Protein AF-A0A6B3NIP6-F1 (afdb_monomer_lite)

Sequence (56 aa):
MKYRRFGRTQLQMPVFSCGGMRYQFKWQDVPRWQIPQDNQRNLEATIRRSIEVGIN

Foldseek 3Di:
DDWDQDDPPRDTFDPDADDDPLVDPDPDDDPPVPRDVVSVVVVVVSVVVCVVVPHD

Structure (mmCIF, N/CA/C/O backbone):
data_AF-A0A6B3NIP6-F1
#
_entry.id   AF-A0A6B3NIP6-F1
#
loop_
_atom_site.group_PDB
_atom_site.id
_atom_site.type_symbol
_atom_site.label_atom_id
_atom_site.label_alt_id
_atom_site.label_comp_id
_atom_site.label_asym_id
_atom_site.label_entity_id
_atom_site.label_seq_id
_atom_site.pdbx_PDB_ins_code
_atom_site.Cartn_x
_atom_site.Cartn_y
_atom_site.Cartn_z
_atom_site.occupancy
_atom_site.B_iso_or_equiv
_atom_site.auth_seq_id
_atom_site.auth_comp_id
_atom_site.auth_asym_id
_atom_site.auth_atom_id
_atom_site.pdbx_PDB_model_num
ATOM 1 N N . MET A 1 1 ? -12.950 -5.759 9.535 1.00 91.44 1 MET A N 1
ATOM 2 C CA . MET A 1 1 ? -11.744 -5.087 10.064 1.00 91.44 1 MET A CA 1
ATOM 3 C C . MET A 1 1 ? -11.942 -4.683 11.521 1.00 91.44 1 MET A C 1
ATOM 5 O O . MET A 1 1 ? -13.071 -4.377 11.884 1.00 91.44 1 MET A O 1
ATOM 9 N N . LYS A 1 2 ? -10.891 -4.668 12.358 1.00 95.94 2 LYS A N 1
ATOM 10 C CA . LYS A 1 2 ? -10.947 -4.113 13.727 1.00 95.94 2 LYS A CA 1
ATOM 11 C C . LYS A 1 2 ? -10.413 -2.681 13.727 1.00 95.94 2 LYS A C 1
ATOM 13 O O . LYS A 1 2 ? -9.331 -2.449 13.190 1.00 95.94 2 LYS A O 1
ATOM 18 N N . TYR A 1 3 ? -11.129 -1.770 14.382 1.00 97.00 3 TYR A N 1
ATOM 19 C CA . TYR A 1 3 ? -10.730 -0.372 14.549 1.00 97.00 3 TYR A CA 1
ATOM 20 C C . TYR A 1 3 ? -10.324 -0.088 15.992 1.00 97.00 3 TYR A C 1
ATOM 22 O O . TYR A 1 3 ? -10.794 -0.738 16.933 1.00 97.00 3 TYR A O 1
ATOM 30 N N . ARG A 1 4 ? -9.414 0.867 16.169 1.00 96.69 4 ARG A N 1
ATOM 31 C CA . ARG A 1 4 ? -9.013 1.409 17.467 1.00 96.69 4 ARG A CA 1
ATOM 32 C C . ARG A 1 4 ? -8.833 2.913 17.358 1.00 96.69 4 ARG A C 1
ATOM 34 O O . ARG A 1 4 ? -8.543 3.446 16.294 1.00 96.69 4 ARG A O 1
ATOM 41 N N . ARG A 1 5 ? -8.939 3.592 18.497 1.00 97.56 5 ARG A N 1
ATOM 42 C CA . ARG A 1 5 ? -8.644 5.018 18.575 1.00 97.56 5 ARG A CA 1
ATOM 43 C C . ARG A 1 5 ? -7.172 5.294 18.260 1.00 97.56 5 ARG A C 1
ATOM 45 O O . ARG A 1 5 ? -6.289 4.710 18.890 1.00 97.56 5 ARG A O 1
ATOM 52 N N . PHE A 1 6 ? -6.919 6.255 17.380 1.00 96.62 6 PHE A N 1
ATOM 53 C CA . PHE A 1 6 ? -5.583 6.771 17.122 1.00 96.62 6 PHE A CA 1
ATOM 54 C C . PHE A 1 6 ? -5.148 7.754 18.215 1.00 96.62 6 PHE A C 1
ATOM 56 O O . PHE A 1 6 ? -5.534 8.922 18.243 1.00 96.62 6 PHE A O 1
ATOM 63 N N . GLY A 1 7 ? -4.361 7.266 19.174 1.00 94.88 7 GLY A N 1
ATOM 64 C CA . GLY A 1 7 ? -3.824 8.088 20.259 1.00 94.88 7 GLY A CA 1
ATOM 65 C C . GLY A 1 7 ? -4.909 8.876 21.007 1.00 94.88 7 GLY A C 1
ATOM 66 O O . GLY A 1 7 ? -5.852 8.298 21.559 1.00 94.88 7 GLY A O 1
ATOM 67 N N . ARG A 1 8 ? -4.759 10.207 21.037 1.00 97.19 8 ARG A N 1
ATOM 68 C CA . ARG A 1 8 ? -5.698 11.148 21.675 1.00 97.19 8 ARG A CA 1
ATOM 69 C C . ARG A 1 8 ? -6.658 11.830 20.690 1.00 97.19 8 ARG A C 1
ATOM 71 O O . ARG A 1 8 ? -7.494 12.605 21.137 1.00 97.19 8 ARG A O 1
ATOM 78 N N . THR A 1 9 ? -6.584 11.536 19.388 1.00 96.94 9 THR A N 1
ATOM 79 C CA . THR A 1 9 ? -7.371 12.245 18.356 1.00 96.94 9 THR A CA 1
ATOM 80 C C . THR A 1 9 ? -8.836 11.816 18.298 1.00 96.94 9 THR A C 1
ATOM 82 O O . THR A 1 9 ? -9.625 12.443 17.606 1.00 96.94 9 THR A O 1
ATOM 85 N N . GLN A 1 10 ? -9.198 10.728 18.988 1.00 94.38 10 GLN A N 1
ATOM 86 C CA . GLN A 1 10 ? -10.512 10.072 18.903 1.00 94.38 10 GLN A CA 1
ATOM 87 C C . GLN A 1 10 ? -10.858 9.476 17.525 1.00 94.38 10 GLN A C 1
ATOM 89 O O . GLN A 1 10 ? -11.878 8.800 17.412 1.00 94.38 10 GLN A O 1
ATOM 94 N N . LEU A 1 11 ? -9.989 9.615 16.516 1.00 97.00 11 LEU A N 1
ATOM 95 C CA . LEU A 1 11 ? -10.186 8.997 15.204 1.00 97.00 11 LEU A CA 1
ATOM 96 C C . LEU A 1 11 ? -10.175 7.474 15.327 1.00 97.00 11 LEU A C 1
ATOM 98 O O . LEU A 1 11 ? -9.264 6.902 15.931 1.00 97.00 11 LEU A O 1
ATOM 102 N N . GLN A 1 12 ? -11.181 6.821 14.751 1.00 96.62 12 GLN A N 1
ATOM 103 C CA . GLN A 1 12 ? -11.211 5.369 14.616 1.00 96.62 12 GLN A CA 1
ATOM 104 C C . GLN A 1 12 ? -10.347 4.983 13.421 1.00 96.62 12 GLN A C 1
ATOM 106 O O . GLN A 1 12 ? -10.703 5.284 12.291 1.00 96.62 12 GLN A O 1
ATOM 111 N N . MET A 1 13 ? -9.223 4.321 13.676 1.00 97.06 13 MET A N 1
ATOM 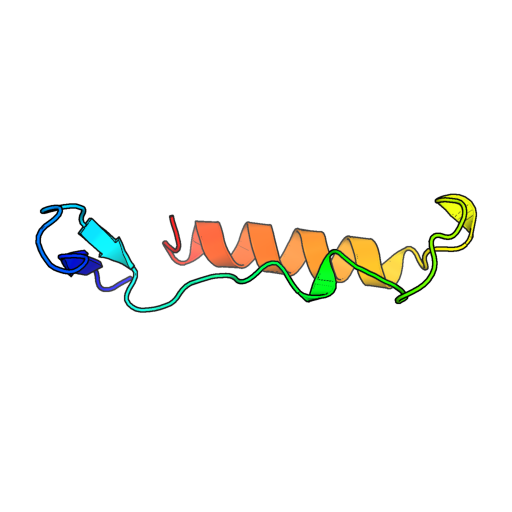112 C CA . MET A 1 13 ? -8.315 3.836 12.641 1.00 97.06 13 MET A CA 1
ATOM 113 C C . MET A 1 13 ? -8.317 2.307 12.607 1.00 97.06 13 MET A C 1
ATOM 115 O O . MET A 1 13 ? -8.367 1.675 13.672 1.00 97.06 13 MET A O 1
ATOM 119 N N . PRO A 1 14 ? -8.225 1.685 11.424 1.00 97.62 14 PRO A N 1
ATOM 120 C CA . PRO A 1 14 ? -8.026 0.251 11.310 1.00 97.62 14 PRO A CA 1
ATOM 121 C C . PRO A 1 14 ? -6.700 -0.145 11.983 1.00 97.62 14 PRO A C 1
ATOM 123 O O . PRO A 1 14 ? -5.702 0.568 11.911 1.00 97.62 14 PRO A O 1
ATOM 126 N N . VAL A 1 15 ? -6.675 -1.298 12.665 1.00 96.56 15 VAL A N 1
ATOM 127 C CA . VAL A 1 15 ? -5.458 -1.820 13.331 1.00 96.56 15 VAL A CA 1
ATOM 128 C C . VAL A 1 15 ? -4.319 -2.087 12.337 1.00 96.56 15 VAL A C 1
ATOM 130 O O . VAL A 1 15 ? -3.151 -2.036 12.713 1.00 96.56 15 VAL A O 1
ATOM 133 N N . PHE A 1 16 ? -4.660 -2.346 11.076 1.00 96.75 16 PHE A N 1
ATOM 134 C CA . PHE A 1 16 ? -3.728 -2.460 9.962 1.00 96.75 16 PHE A CA 1
ATOM 135 C C . PHE A 1 16 ?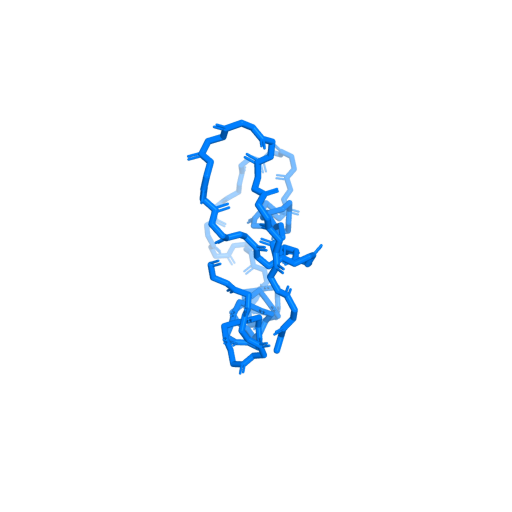 -3.898 -1.269 9.029 1.00 96.75 16 PHE A C 1
ATOM 137 O O . PHE A 1 16 ? -5.012 -0.796 8.822 1.00 96.75 16 PHE A O 1
ATOM 144 N N . SER A 1 17 ? -2.798 -0.840 8.421 1.00 96.44 17 SER A N 1
ATOM 145 C CA . SER A 1 17 ? -2.778 0.197 7.396 1.00 96.44 17 SER A CA 1
ATOM 146 C C . SER A 1 17 ? -2.156 -0.332 6.103 1.00 96.44 17 SER A C 1
ATOM 148 O O . SER A 1 17 ? -1.339 -1.254 6.116 1.00 96.44 17 SER A O 1
ATOM 150 N N . CYS A 1 18 ? -2.544 0.263 4.975 1.00 97.3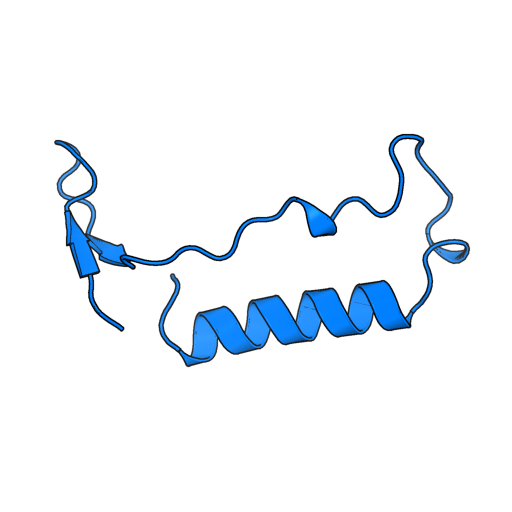1 18 CYS A N 1
ATOM 151 C CA . CYS A 1 18 ? -1.934 0.014 3.675 1.00 97.31 18 CYS A CA 1
ATOM 152 C C . CYS A 1 18 ? -0.931 1.135 3.387 1.00 97.31 18 CYS A C 1
ATOM 154 O O . CYS A 1 18 ? -1.311 2.243 3.017 1.00 97.31 18 CYS A O 1
ATOM 156 N N . GLY A 1 19 ? 0.353 0.866 3.626 1.00 95.75 19 GLY A N 1
ATOM 157 C CA . GLY A 1 19 ? 1.423 1.841 3.409 1.00 95.75 19 GLY A CA 1
ATOM 158 C C . GLY A 1 19 ? 1.754 2.063 1.928 1.00 95.75 19 GLY A C 1
ATOM 159 O O . GLY A 1 19 ? 1.569 1.181 1.094 1.00 95.75 19 GLY A O 1
ATOM 160 N N . GLY A 1 20 ? 2.314 3.234 1.611 1.00 95.56 20 GLY A N 1
ATOM 161 C CA . GLY A 1 20 ? 2.602 3.660 0.235 1.00 95.56 20 GLY A CA 1
ATOM 162 C C . GLY A 1 20 ? 4.042 3.470 -0.255 1.00 95.56 20 GLY A C 1
ATOM 163 O O . GLY A 1 20 ? 4.375 3.947 -1.333 1.00 95.56 20 GLY A O 1
ATOM 164 N N . MET A 1 21 ? 4.927 2.790 0.488 1.00 94.88 21 MET A N 1
ATOM 165 C CA . MET A 1 21 ? 6.360 2.710 0.125 1.00 94.88 21 MET A CA 1
ATOM 166 C C . MET A 1 21 ? 6.612 2.150 -1.287 1.00 94.88 21 MET A C 1
ATOM 168 O O . MET A 1 21 ? 7.588 2.514 -1.932 1.00 94.88 21 MET A O 1
ATOM 172 N N . ARG A 1 22 ? 5.728 1.278 -1.790 1.00 94.00 22 ARG A N 1
ATOM 173 C CA . ARG A 1 22 ? 5.836 0.669 -3.129 1.00 94.00 22 ARG A CA 1
ATOM 174 C C . ARG A 1 22 ? 5.233 1.509 -4.257 1.00 94.00 22 ARG A C 1
ATOM 176 O O . ARG A 1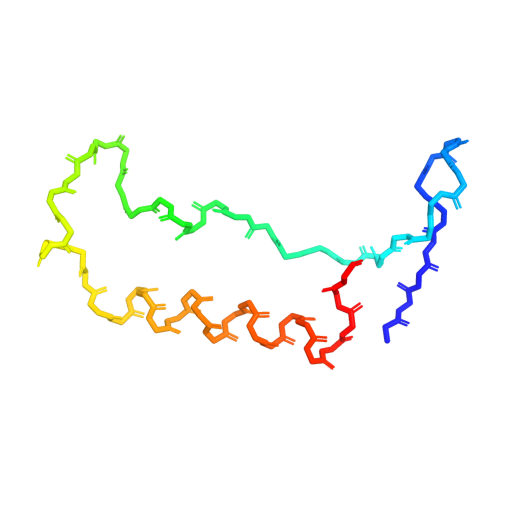 22 ? 5.189 1.044 -5.389 1.00 94.00 22 ARG A O 1
ATOM 183 N N . TYR A 1 23 ? 4.797 2.734 -3.966 1.00 93.88 23 TYR A N 1
ATOM 184 C CA . TYR A 1 23 ? 4.397 3.702 -4.991 1.00 93.88 23 TYR A CA 1
ATOM 185 C C . TYR A 1 23 ? 5.641 4.161 -5.761 1.00 93.88 23 TYR A C 1
ATOM 187 O O . TYR A 1 23 ? 5.595 4.406 -6.964 1.00 93.88 23 TYR A O 1
ATOM 195 N N . GLN A 1 24 ? 6.774 4.215 -5.058 1.00 94.12 24 GLN A N 1
ATOM 196 C CA . GLN A 1 24 ? 8.079 4.454 -5.637 1.00 94.12 24 GLN A CA 1
ATOM 197 C C . GLN A 1 24 ? 8.623 3.169 -6.278 1.00 94.12 24 GLN A C 1
ATOM 199 O O . GLN A 1 24 ? 8.784 2.141 -5.618 1.00 94.12 24 GLN A O 1
ATOM 204 N N . PHE A 1 25 ? 8.932 3.237 -7.576 1.00 94.88 25 PHE A N 1
ATOM 205 C CA . PHE A 1 25 ? 9.559 2.135 -8.312 1.00 94.88 25 PHE A CA 1
ATOM 206 C C . PHE A 1 25 ? 11.084 2.100 -8.125 1.00 94.88 25 PHE A C 1
ATOM 208 O O . PHE A 1 25 ? 11.664 1.029 -7.951 1.00 94.88 25 PHE A O 1
ATOM 215 N N . LYS A 1 26 ? 11.731 3.271 -8.136 1.00 95.50 26 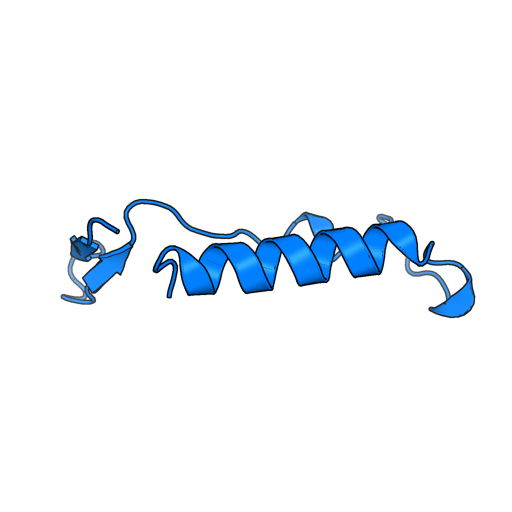LYS A N 1
ATOM 216 C CA . LYS A 1 26 ? 13.174 3.463 -7.937 1.00 95.50 26 LYS A CA 1
ATOM 217 C C . LYS A 1 26 ? 13.430 4.735 -7.133 1.00 95.50 26 LYS A C 1
ATOM 219 O O . LYS A 1 26 ? 12.586 5.624 -7.099 1.00 95.50 26 LYS A O 1
ATOM 224 N N . TRP A 1 27 ? 14.605 4.817 -6.514 1.00 94.88 27 TRP A N 1
ATOM 225 C CA . TRP A 1 27 ? 15.046 6.011 -5.787 1.00 94.88 27 TRP A CA 1
ATOM 226 C C . TRP A 1 27 ? 15.208 7.231 -6.694 1.00 94.88 27 TRP A C 1
ATOM 228 O O . TRP A 1 27 ? 14.885 8.337 -6.282 1.00 94.88 27 TRP A O 1
ATOM 238 N N . GLN A 1 28 ? 15.695 7.024 -7.919 1.00 96.38 28 GLN A N 1
ATOM 239 C CA . GLN A 1 28 ? 15.752 8.060 -8.945 1.00 96.38 28 GLN A CA 1
ATOM 240 C C . GLN A 1 28 ? 14.450 8.079 -9.737 1.00 96.38 28 GLN A C 1
ATOM 242 O O . GLN A 1 28 ? 13.898 7.019 -10.058 1.00 96.38 28 GLN A O 1
ATOM 247 N N . ASP A 1 29 ? 14.014 9.279 -10.105 1.00 94.38 29 ASP A N 1
ATOM 248 C CA . ASP A 1 29 ? 12.883 9.440 -11.002 1.00 94.38 29 ASP A CA 1
ATOM 249 C C . ASP A 1 29 ? 13.179 8.810 -12.359 1.00 94.38 29 ASP A C 1
ATOM 251 O O . ASP A 1 29 ? 14.270 8.931 -12.923 1.00 94.38 29 ASP A O 1
ATOM 255 N N . VAL A 1 30 ? 12.167 8.134 -12.889 1.00 95.88 30 VAL A N 1
ATOM 256 C CA . VAL A 1 30 ? 12.196 7.564 -14.228 1.00 95.88 30 VAL A CA 1
ATOM 257 C C . VAL A 1 30 ? 10.948 7.992 -14.988 1.00 95.88 30 VAL A C 1
ATOM 259 O O . VAL A 1 30 ? 9.882 8.167 -14.388 1.00 95.88 30 VAL A O 1
ATOM 262 N N . PRO A 1 31 ? 11.033 8.134 -16.318 1.00 96.81 31 PRO A N 1
ATOM 263 C CA . PRO A 1 31 ? 9.849 8.312 -17.139 1.00 96.81 31 PRO A CA 1
ATOM 264 C C . PRO A 1 31 ? 8.828 7.194 -16.897 1.00 96.81 31 PRO A C 1
ATOM 266 O O . PRO A 1 31 ? 9.191 6.025 -16.768 1.00 96.81 31 PRO A O 1
ATOM 269 N N . ARG A 1 32 ? 7.535 7.539 -16.901 1.00 92.94 32 ARG A N 1
ATOM 270 C CA . ARG A 1 32 ? 6.437 6.597 -16.599 1.00 92.94 32 ARG A CA 1
ATOM 271 C C . ARG A 1 32 ? 6.478 5.313 -17.428 1.00 92.94 32 ARG A C 1
ATOM 273 O O . ARG A 1 32 ? 6.186 4.248 -16.905 1.00 92.94 32 ARG A O 1
ATOM 280 N N . TRP A 1 33 ? 6.866 5.408 -18.698 1.00 95.94 33 TRP A N 1
ATOM 281 C CA . TRP A 1 33 ? 6.940 4.271 -19.619 1.00 95.94 33 TRP A CA 1
ATOM 282 C C . TRP A 1 33 ? 8.040 3.255 -19.269 1.00 95.94 33 TRP A C 1
ATOM 284 O O . TRP A 1 33 ? 8.017 2.144 -19.785 1.00 95.94 33 TRP A O 1
ATOM 294 N N . GLN A 1 34 ? 8.984 3.605 -18.388 1.00 96.81 34 GLN A N 1
ATOM 295 C CA . GLN A 1 34 ? 9.991 2.676 -17.863 1.00 96.81 34 GLN A CA 1
ATOM 296 C C . GLN A 1 34 ? 9.514 1.916 -16.620 1.00 96.81 34 GLN A C 1
ATOM 298 O O . GLN A 1 34 ? 10.199 1.000 -16.166 1.00 96.81 34 GLN A O 1
ATOM 303 N N . ILE A 1 35 ? 8.375 2.300 -16.036 1.00 96.12 35 ILE A N 1
ATOM 304 C CA . ILE A 1 35 ? 7.809 1.611 -14.879 1.00 96.12 35 ILE A CA 1
ATOM 305 C C . ILE A 1 35 ? 7.069 0.370 -15.391 1.00 96.12 35 ILE A C 1
ATOM 307 O O . ILE A 1 35 ? 6.127 0.516 -16.175 1.00 96.12 35 ILE A O 1
ATOM 311 N N . PRO A 1 36 ? 7.443 -0.849 -14.963 1.00 96.94 36 PRO A N 1
ATOM 312 C CA . PRO A 1 36 ? 6.781 -2.058 -15.426 1.00 96.94 36 PRO A CA 1
ATOM 313 C C . PRO A 1 36 ? 5.294 -2.046 -15.070 1.00 96.94 36 PRO A C 1
ATOM 315 O O . PRO A 1 36 ? 4.905 -1.694 -13.951 1.00 96.94 36 PRO A O 1
ATOM 318 N N . GLN A 1 37 ? 4.456 -2.473 -16.013 1.00 97.06 37 GLN A N 1
ATOM 319 C CA . GLN A 1 37 ? 3.005 -2.486 -15.825 1.00 97.06 37 GLN A CA 1
ATOM 320 C C . GLN A 1 37 ? 2.587 -3.388 -14.656 1.00 97.06 37 GLN A C 1
ATOM 322 O O . GLN A 1 37 ? 1.643 -3.065 -13.939 1.00 97.06 37 GLN A O 1
ATOM 327 N N . ASP A 1 38 ? 3.314 -4.478 -14.413 1.00 97.25 38 ASP A N 1
ATOM 328 C CA . ASP A 1 38 ? 3.015 -5.405 -13.320 1.00 97.25 38 ASP A CA 1
ATOM 329 C C . ASP A 1 38 ? 3.218 -4.775 -11.938 1.00 97.25 38 ASP A C 1
ATOM 331 O O . ASP A 1 38 ? 2.442 -5.048 -11.024 1.00 97.25 38 ASP A O 1
ATOM 335 N N . ASN A 1 39 ? 4.169 -3.846 -11.788 1.00 96.06 39 ASN A N 1
ATOM 336 C CA . ASN A 1 39 ? 4.311 -3.067 -10.557 1.00 96.06 39 ASN A CA 1
ATOM 337 C C . ASN A 1 39 ? 3.068 -2.203 -10.306 1.00 96.06 39 ASN A C 1
ATOM 339 O O . ASN A 1 39 ? 2.579 -2.151 -9.179 1.00 96.06 39 ASN A O 1
ATOM 343 N N . GLN A 1 40 ? 2.543 -1.556 -11.353 1.00 95.44 40 GLN A N 1
ATOM 344 C CA . GLN A 1 40 ? 1.333 -0.732 -11.259 1.00 95.44 40 GLN A CA 1
ATOM 345 C C . GLN A 1 40 ? 0.093 -1.583 -10.961 1.00 95.44 40 GLN A C 1
ATOM 347 O O . GLN A 1 40 ? -0.686 -1.240 -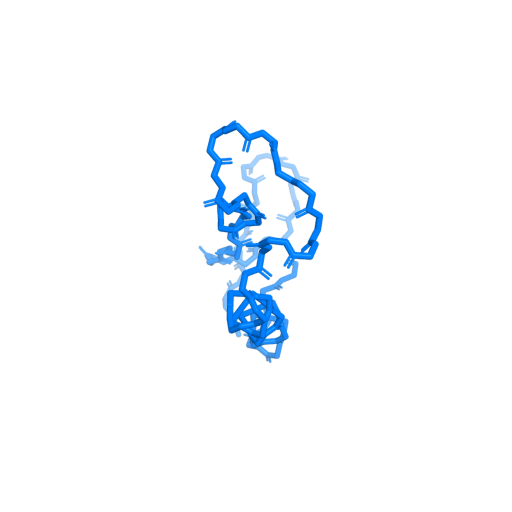10.075 1.00 95.44 40 GLN A O 1
ATOM 352 N N . ARG A 1 41 ? -0.052 -2.737 -11.627 1.00 97.69 41 ARG A N 1
ATOM 353 C CA . ARG A 1 41 ? -1.145 -3.691 -11.371 1.00 97.69 41 ARG A CA 1
ATOM 354 C C . ARG A 1 41 ? -1.116 -4.210 -9.939 1.00 97.69 41 ARG A C 1
ATOM 356 O O . ARG A 1 41 ? -2.150 -4.240 -9.279 1.00 97.69 41 ARG A O 1
ATOM 363 N N . ASN A 1 42 ? 0.063 -4.589 -9.444 1.00 97.12 42 ASN A N 1
ATOM 364 C CA . ASN A 1 42 ? 0.221 -5.056 -8.071 1.00 97.12 42 ASN A CA 1
ATOM 365 C C . ASN A 1 42 ? -0.128 -3.955 -7.058 1.00 97.12 42 ASN A C 1
ATOM 367 O O . ASN A 1 42 ? -0.786 -4.222 -6.050 1.00 97.12 42 ASN A O 1
ATOM 371 N N . LEU A 1 43 ? 0.277 -2.713 -7.338 1.00 96.88 43 LEU A N 1
ATOM 372 C CA . LEU A 1 43 ? -0.051 -1.565 -6.501 1.00 96.88 43 LEU A CA 1
ATOM 373 C C . LEU A 1 43 ? -1.565 -1.340 -6.424 1.00 96.88 43 LEU A C 1
ATOM 375 O O . LEU A 1 43 ? -2.130 -1.263 -5.334 1.00 96.88 43 LEU A O 1
ATOM 379 N N . GLU A 1 44 ? -2.222 -1.292 -7.579 1.00 97.50 44 GLU A N 1
ATOM 380 C CA . GLU A 1 44 ? -3.664 -1.099 -7.679 1.00 97.50 44 GLU A CA 1
ATOM 381 C C . GLU A 1 44 ? -4.445 -2.233 -7.002 1.00 97.50 44 GLU A C 1
ATOM 383 O O . GLU A 1 44 ? -5.368 -1.971 -6.230 1.00 97.50 44 GLU A O 1
ATOM 388 N N . ALA A 1 45 ? -4.045 -3.487 -7.229 1.00 98.19 45 ALA A N 1
ATOM 389 C CA . ALA A 1 45 ? -4.654 -4.645 -6.584 1.00 98.19 45 ALA A CA 1
ATOM 390 C C . ALA A 1 45 ? -4.515 -4.586 -5.055 1.00 98.19 45 ALA A C 1
ATOM 392 O O . ALA A 1 45 ? -5.474 -4.874 -4.341 1.00 98.19 45 ALA A O 1
ATOM 393 N N . THR A 1 46 ? -3.355 -4.156 -4.548 1.00 97.88 46 THR A N 1
ATOM 394 C CA . THR A 1 46 ? -3.112 -4.013 -3.104 1.00 97.88 46 THR A CA 1
ATOM 395 C C . THR A 1 46 ? -4.023 -2.952 -2.486 1.00 97.88 46 THR A C 1
ATOM 397 O O . THR A 1 46 ? -4.649 -3.215 -1.460 1.00 97.88 46 THR A O 1
ATOM 400 N N . ILE A 1 47 ? -4.151 -1.784 -3.126 1.00 97.75 47 ILE A N 1
ATOM 401 C CA . ILE A 1 47 ? -5.005 -0.685 -2.644 1.00 97.75 47 ILE A CA 1
ATOM 402 C C . ILE A 1 47 ? -6.485 -1.087 -2.678 1.00 97.75 47 ILE A C 1
ATOM 404 O O . ILE A 1 47 ? -7.215 -0.890 -1.707 1.00 97.75 47 ILE A O 1
ATOM 408 N N . ARG A 1 48 ? -6.945 -1.687 -3.783 1.00 98.19 48 ARG A N 1
ATOM 409 C CA . ARG A 1 48 ? -8.330 -2.170 -3.892 1.00 98.19 48 ARG A CA 1
ATOM 410 C C . ARG A 1 48 ? -8.628 -3.192 -2.805 1.00 98.19 48 ARG A C 1
ATOM 412 O O . ARG A 1 48 ? -9.596 -3.039 -2.061 1.00 98.19 48 ARG A O 1
ATOM 419 N N . ARG A 1 49 ? -7.734 -4.171 -2.634 1.00 97.94 49 ARG A N 1
ATOM 420 C CA . ARG A 1 49 ? -7.893 -5.203 -1.614 1.00 97.94 49 ARG A CA 1
ATOM 421 C C . ARG A 1 49 ? -7.895 -4.625 -0.204 1.00 97.94 49 ARG A C 1
ATOM 423 O O . ARG A 1 49 ? -8.664 -5.097 0.628 1.00 97.94 49 ARG A O 1
ATOM 430 N N . SER A 1 50 ? -7.067 -3.618 0.083 1.00 97.94 50 SER A N 1
ATOM 431 C CA . SER A 1 50 ? -7.038 -3.000 1.409 1.00 97.94 50 SER A CA 1
ATOM 432 C C . SER A 1 50 ? -8.374 -2.342 1.750 1.00 97.94 50 SER A C 1
ATOM 434 O O . SER A 1 50 ? -8.878 -2.527 2.856 1.00 97.94 50 SER A O 1
ATOM 436 N N . ILE A 1 51 ? -8.985 -1.650 0.786 1.00 97.25 51 ILE A N 1
ATOM 437 C CA . ILE A 1 51 ? -10.298 -1.023 0.967 1.00 97.25 51 ILE A CA 1
ATOM 438 C C . ILE A 1 51 ? -11.382 -2.092 1.169 1.00 97.25 51 ILE A C 1
ATOM 440 O O . ILE A 1 51 ? -12.158 -1.992 2.116 1.00 97.25 51 ILE A O 1
ATOM 444 N N . GLU A 1 52 ? -11.400 -3.147 0.346 1.00 97.88 52 GLU A N 1
ATOM 445 C CA . GLU A 1 52 ? -12.367 -4.256 0.459 1.00 97.88 52 GLU A CA 1
ATOM 446 C C . GLU A 1 52 ? -12.370 -4.912 1.844 1.00 97.88 52 GLU A C 1
ATOM 448 O O . GLU A 1 52 ? -13.421 -5.301 2.351 1.00 97.88 52 GLU A O 1
ATOM 453 N N . VAL A 1 53 ? -11.195 -5.052 2.467 1.00 97.19 53 VAL A N 1
ATOM 454 C CA . VAL A 1 53 ? -11.079 -5.660 3.801 1.00 97.19 53 VAL A CA 1
ATOM 455 C C . VAL A 1 53 ? -11.266 -4.658 4.942 1.00 97.19 53 VAL A C 1
ATOM 457 O O . VAL A 1 53 ? -11.209 -5.068 6.103 1.00 97.19 53 VAL A O 1
ATOM 460 N N . GLY A 1 54 ? -11.533 -3.383 4.635 1.00 97.00 54 GLY A N 1
ATOM 461 C CA . GLY A 1 54 ? -11.868 -2.324 5.590 1.00 97.00 54 GLY A CA 1
ATOM 462 C C . GLY A 1 54 ? -10.677 -1.526 6.124 1.00 97.00 54 GLY A C 1
ATOM 463 O O . GLY A 1 54 ? -10.724 -1.062 7.257 1.00 97.00 54 GLY A O 1
ATOM 464 N N . ILE A 1 55 ? -9.590 -1.394 5.367 1.00 97.50 55 ILE A N 1
ATOM 465 C CA . ILE A 1 55 ? -8.504 -0.458 5.684 1.00 97.50 55 ILE A CA 1
ATOM 466 C C . ILE A 1 55 ? -8.858 0.903 5.057 1.00 97.50 55 ILE A C 1
ATOM 468 O O . ILE A 1 55 ? -8.688 1.073 3.848 1.00 97.50 55 ILE A O 1
ATOM 472 N N . ASN A 1 56 ? -9.374 1.839 5.865 1.00 89.88 56 ASN A N 1
ATOM 473 C CA . ASN A 1 56 ? -9.778 3.201 5.480 1.00 89.88 56 ASN A CA 1
ATOM 474 C C . ASN A 1 56 ? -9.583 4.234 6.601 1.00 89.88 56 ASN A C 1
ATOM 476 O O . ASN A 1 56 ? -9.410 3.820 7.770 1.00 89.88 56 ASN A O 1
#

Secondary structure (DSSP, 8-state):
--EEE-TTS--EEESS----GGG-S-SS---GGGS-HHHHHHHHHHHHHHHHTT--

Organism: NCBI:txid2607765

InterPro domains:
  IPR036812 NAD(P)-dependent oxidoreductase domain superfamily [G3DSA:3.20.20.100] (1-56)
  IPR036812 NAD(P)-dependent oxidoreductase domain superfamily [SSF51430] (1-56)

Radius of gyration: 14.99 Å; chains: 1; bounding box: 28×18×41 Å

pLDDT: mean 96.24, std 1.62, range [89.88, 98.19]